Protein AF-A0A800J345-F1 (afdb_monomer_lite)

Structure (mmCIF, N/CA/C/O backbone):
data_AF-A0A800J345-F1
#
_entry.id   AF-A0A800J345-F1
#
loop_
_atom_site.group_PDB
_atom_site.id
_atom_site.type_symbol
_atom_site.label_atom_id
_atom_site.label_alt_id
_atom_site.label_comp_id
_atom_site.label_asym_id
_atom_site.label_entity_id
_atom_site.label_seq_id
_atom_site.pdbx_PDB_ins_code
_atom_site.Cartn_x
_atom_site.Cartn_y
_atom_site.Cartn_z
_atom_site.occupancy
_atom_site.B_iso_or_equiv
_atom_site.auth_seq_id
_atom_site.auth_comp_id
_atom_site.auth_asym_id
_atom_site.auth_atom_id
_atom_site.pdbx_PDB_model_num
ATOM 1 N N . VAL A 1 1 ? -2.076 5.67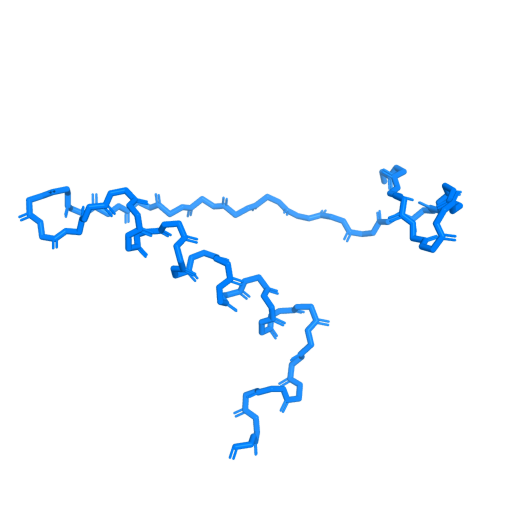6 16.790 1.00 84.88 1 VAL A N 1
ATOM 2 C CA . VAL A 1 1 ? -1.768 7.002 16.195 1.00 84.88 1 VAL A CA 1
ATOM 3 C C . VAL A 1 1 ? -3.075 7.716 15.895 1.00 84.88 1 VAL A C 1
ATOM 5 O O . VAL A 1 1 ? -4.019 7.026 15.526 1.00 84.88 1 VAL A O 1
ATOM 8 N N . PRO A 1 2 ? -3.186 9.032 16.122 1.00 93.94 2 PRO A N 1
ATOM 9 C CA . PRO A 1 2 ? -4.410 9.764 15.808 1.00 93.94 2 PRO A CA 1
ATOM 10 C C . PRO A 1 2 ? -4.634 9.807 14.290 1.00 93.94 2 PRO A C 1
ATOM 12 O O . PRO A 1 2 ? -3.685 10.012 13.536 1.00 93.94 2 PRO A O 1
ATOM 15 N N . VAL A 1 3 ? -5.876 9.606 13.849 1.00 94.31 3 VAL A N 1
ATOM 16 C CA . VAL A 1 3 ? -6.306 9.762 12.450 1.00 94.31 3 VAL A CA 1
ATOM 17 C C . VAL A 1 3 ? -7.572 10.605 12.400 1.00 94.31 3 VAL A C 1
ATOM 19 O O . VAL A 1 3 ? -8.365 10.586 13.339 1.00 94.31 3 VAL A O 1
ATOM 22 N N . VAL A 1 4 ? -7.769 11.336 11.305 1.00 95.94 4 VAL A N 1
ATOM 23 C CA . VAL A 1 4 ? -8.998 12.103 11.089 1.00 95.94 4 VAL A CA 1
ATOM 24 C C . VAL A 1 4 ? -10.003 11.222 10.355 1.00 95.94 4 VAL A C 1
ATOM 26 O O . VAL A 1 4 ? -9.725 10.764 9.247 1.00 95.94 4 VAL A O 1
ATOM 29 N N . LYS A 1 5 ? -11.169 10.987 10.959 1.00 91.19 5 LYS A N 1
ATOM 30 C CA . LYS A 1 5 ? -12.318 10.334 10.317 1.00 91.19 5 LYS A CA 1
ATOM 31 C C . LYS A 1 5 ? -13.541 11.226 10.479 1.00 91.19 5 LYS A C 1
ATOM 33 O O . LYS A 1 5 ? -13.855 11.627 11.590 1.00 91.19 5 LYS A O 1
ATOM 38 N N . ASN A 1 6 ? -14.215 11.547 9.373 1.00 92.94 6 ASN A N 1
ATOM 39 C CA . ASN A 1 6 ? -15.413 12.401 9.357 1.00 92.94 6 ASN A CA 1
ATOM 40 C C . ASN A 1 6 ? -15.240 13.753 10.084 1.00 92.94 6 ASN A C 1
ATOM 42 O O . ASN A 1 6 ? -16.177 14.259 10.689 1.00 92.94 6 ASN A O 1
ATOM 46 N N . GLY A 1 7 ? -14.037 14.335 10.038 1.00 95.00 7 GLY A N 1
ATOM 47 C CA . GLY A 1 7 ? -13.723 15.606 10.704 1.00 95.00 7 GLY A CA 1
ATOM 48 C C . GLY A 1 7 ? -13.322 15.491 12.180 1.00 95.00 7 GLY A C 1
ATOM 49 O O . GLY A 1 7 ? -12.919 16.493 12.764 1.00 95.00 7 GLY A O 1
ATOM 50 N N . GLU A 1 8 ? -13.352 14.295 12.770 1.00 96.25 8 GLU A N 1
ATOM 51 C CA . GLU A 1 8 ? -12.968 14.057 14.165 1.00 96.25 8 GLU A CA 1
ATOM 52 C C . GLU A 1 8 ? -11.632 13.315 14.273 1.00 96.25 8 GLU A C 1
ATOM 54 O O . GLU A 1 8 ? -11.297 12.464 13.446 1.00 96.25 8 GLU A O 1
ATOM 59 N N . VAL A 1 9 ? -10.864 13.619 15.323 1.00 96.12 9 VAL A N 1
ATOM 60 C CA . VAL A 1 9 ? -9.605 12.927 15.626 1.00 96.12 9 VAL A CA 1
ATOM 61 C C . VAL A 1 9 ? -9.901 11.692 16.470 1.00 96.12 9 VAL A C 1
ATOM 63 O O . VAL A 1 9 ? -10.297 11.805 17.628 1.00 96.12 9 VAL A O 1
ATOM 66 N N . VAL A 1 10 ? -9.658 10.507 15.911 1.00 96.62 10 VAL A N 1
ATOM 67 C CA . VAL A 1 10 ? -9.908 9.215 16.566 1.00 96.62 10 VAL A CA 1
ATOM 68 C C . VAL A 1 10 ? -8.633 8.365 16.642 1.00 96.62 10 VAL A C 1
ATOM 70 O O . VAL A 1 10 ? -7.721 8.535 15.824 1.00 96.62 10 VAL A O 1
ATOM 73 N N . PRO A 1 11 ? -8.520 7.420 17.594 1.00 95.62 11 PRO A N 1
ATOM 74 C CA . PRO A 1 11 ? -7.444 6.434 17.580 1.00 95.62 11 PRO A CA 1
ATOM 75 C C . PRO A 1 11 ? -7.503 5.562 16.314 1.00 95.62 11 PRO A C 1
ATOM 77 O O . PRO A 1 11 ? -8.494 4.883 16.057 1.00 95.62 11 PRO A O 1
ATOM 80 N N . GLY A 1 12 ? -6.429 5.563 15.524 1.00 93.25 12 GLY A N 1
ATOM 81 C CA . GLY A 1 12 ? -6.277 4.749 14.319 1.00 93.25 12 GLY A CA 1
ATOM 82 C C . GLY A 1 12 ? -5.240 3.634 14.471 1.00 93.25 12 GLY A C 1
ATOM 83 O O . GLY A 1 12 ? -4.189 3.818 15.104 1.00 93.25 12 GLY A O 1
ATOM 84 N N . LYS A 1 13 ? -5.529 2.489 13.837 1.00 92.56 13 LYS A N 1
ATOM 85 C CA . LYS A 1 13 ? -4.574 1.405 13.572 1.00 92.56 13 LYS A CA 1
ATOM 86 C C . LYS A 1 13 ? -3.956 1.655 12.198 1.00 92.56 13 LYS A C 1
ATOM 88 O O . LYS A 1 13 ? -4.641 1.546 11.191 1.00 92.56 13 LYS A O 1
ATOM 93 N N . VAL A 1 14 ? -2.682 2.028 12.180 1.00 95.06 14 VAL A N 1
ATOM 94 C CA . VAL A 1 14 ? -1.952 2.410 10.965 1.00 95.06 14 VAL A CA 1
ATOM 95 C C . VAL A 1 14 ? -0.742 1.498 10.820 1.00 95.06 14 VAL A C 1
ATOM 97 O O . VAL A 1 14 ? -0.119 1.136 11.819 1.00 95.06 14 VAL A O 1
ATOM 100 N N . MET A 1 15 ? -0.416 1.148 9.581 1.00 95.44 15 MET A N 1
ATOM 101 C CA . MET A 1 15 ? 0.797 0.428 9.211 1.00 95.44 15 MET A CA 1
ATOM 102 C C . MET A 1 15 ? 1.451 1.104 8.008 1.00 95.44 15 MET A C 1
ATOM 104 O O . MET A 1 15 ? 0.760 1.662 7.159 1.00 95.44 15 MET A O 1
ATOM 108 N N . THR A 1 16 ? 2.777 1.046 7.939 1.00 96.00 16 THR A N 1
ATOM 109 C CA . THR A 1 16 ? 3.542 1.536 6.789 1.00 96.00 16 THR A CA 1
ATOM 110 C C . THR A 1 16 ? 3.735 0.403 5.789 1.00 96.00 16 THR A C 1
ATOM 112 O O . THR A 1 16 ? 4.105 -0.705 6.177 1.00 96.00 16 THR A O 1
ATOM 115 N N . LEU A 1 17 ? 3.518 0.693 4.507 1.00 96.19 17 LEU A N 1
ATOM 116 C CA . LEU A 1 17 ? 3.816 -0.199 3.390 1.00 96.19 17 LEU A CA 1
ATOM 117 C C . LEU A 1 17 ? 4.943 0.394 2.547 1.00 96.19 17 LEU A C 1
ATOM 119 O O . LEU A 1 17 ? 4.962 1.598 2.296 1.00 96.19 17 LEU A O 1
ATOM 123 N N . THR A 1 18 ? 5.848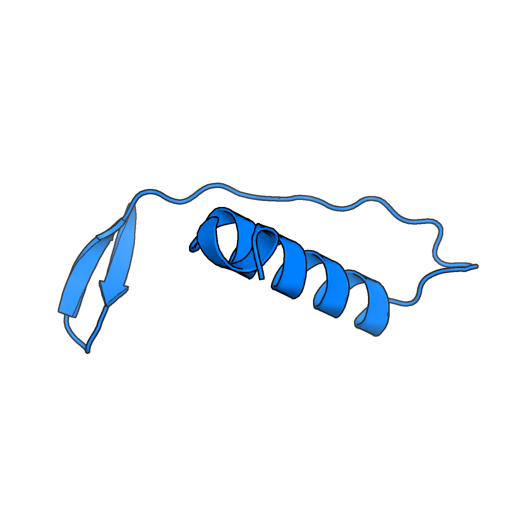 -0.465 2.085 1.00 96.62 18 THR A N 1
ATOM 124 C CA . THR A 1 18 ? 6.960 -0.087 1.209 1.00 96.62 18 THR A CA 1
ATOM 125 C C . THR A 1 18 ? 6.957 -1.000 -0.009 1.00 96.62 18 THR A C 1
ATOM 127 O O . THR A 1 18 ? 6.961 -2.220 0.141 1.00 96.62 18 THR A O 1
ATOM 130 N N . LEU A 1 19 ? 6.982 -0.412 -1.206 1.00 96.56 19 LEU A N 1
ATOM 131 C CA . LEU A 1 19 ? 7.131 -1.130 -2.471 1.00 96.56 19 LEU A CA 1
ATOM 132 C C . LEU A 1 19 ? 8.533 -0.893 -3.031 1.00 96.56 19 LEU A C 1
ATOM 134 O O . LEU A 1 19 ? 8.950 0.249 -3.216 1.00 96.56 19 LEU A O 1
ATOM 138 N N . SER A 1 20 ? 9.246 -1.972 -3.339 1.00 96.44 20 SER A N 1
ATOM 139 C CA . SER A 1 20 ? 10.442 -1.925 -4.179 1.00 96.44 20 SER A CA 1
ATOM 140 C C . SER A 1 20 ? 10.073 -2.411 -5.575 1.00 96.44 20 SER A C 1
ATOM 142 O O . SER A 1 20 ? 9.487 -3.481 -5.717 1.00 96.44 20 SER A O 1
ATOM 144 N N . CYS A 1 21 ? 10.397 -1.623 -6.598 1.00 94.31 21 CYS A N 1
ATOM 145 C CA . CYS A 1 21 ? 10.073 -1.927 -7.990 1.00 94.31 21 CYS A CA 1
ATOM 146 C C . CYS A 1 21 ? 11.269 -1.660 -8.916 1.00 94.31 21 CYS A C 1
ATOM 148 O O . CYS A 1 21 ? 12.148 -0.853 -8.607 1.00 94.31 21 CYS A O 1
ATOM 150 N N . ASP A 1 22 ? 11.308 -2.360 -10.054 1.00 97.25 22 ASP A N 1
ATOM 151 C CA . ASP A 1 22 ? 12.270 -2.082 -11.121 1.00 97.25 22 ASP A CA 1
ATOM 152 C C . ASP A 1 22 ? 11.775 -0.893 -11.951 1.00 97.25 22 ASP A C 1
ATOM 154 O O . ASP A 1 22 ? 10.828 -1.015 -12.732 1.00 97.25 22 ASP A O 1
ATOM 158 N N . HIS A 1 23 ? 12.440 0.253 -11.799 1.00 95.44 23 HIS A N 1
ATOM 159 C CA . HIS A 1 23 ? 11.995 1.511 -12.398 1.00 95.44 23 HIS A CA 1
ATOM 160 C C . HIS A 1 23 ? 12.127 1.557 -13.933 1.00 95.44 23 HIS A C 1
ATOM 162 O O . HIS A 1 23 ? 11.633 2.472 -14.592 1.00 95.44 23 HIS A O 1
ATOM 168 N N . ARG A 1 24 ? 12.802 0.571 -14.535 1.00 96.38 24 ARG A N 1
ATOM 169 C CA . ARG A 1 24 ? 12.863 0.437 -15.999 1.00 96.38 24 ARG A CA 1
ATOM 170 C C . ARG A 1 24 ? 11.551 -0.092 -16.575 1.00 96.38 24 ARG A C 1
ATOM 172 O O . ARG A 1 24 ? 11.318 0.053 -17.769 1.00 96.38 24 ARG A O 1
ATOM 179 N N . VAL A 1 25 ? 10.742 -0.735 -15.734 1.00 96.38 25 VAL A N 1
ATOM 180 C CA . VAL A 1 25 ? 9.490 -1.404 -16.106 1.00 96.38 25 VAL A CA 1
ATOM 181 C C . VAL A 1 25 ? 8.287 -0.722 -15.459 1.00 96.38 25 VAL A C 1
ATOM 183 O O . VAL A 1 25 ? 7.236 -0.635 -16.081 1.00 96.38 25 VAL A O 1
ATOM 186 N N . VAL A 1 26 ? 8.440 -0.231 -14.227 1.00 95.12 26 VAL A N 1
ATOM 187 C CA . VAL A 1 26 ? 7.372 0.403 -13.446 1.00 95.12 26 VAL A CA 1
ATOM 188 C C . VAL A 1 26 ? 7.757 1.844 -13.157 1.00 95.12 26 VAL A C 1
ATOM 190 O O . VAL A 1 26 ? 8.785 2.100 -12.540 1.00 95.12 26 VAL A O 1
ATOM 193 N N . ASP A 1 27 ? 6.936 2.794 -13.586 1.00 96.25 27 ASP A N 1
ATOM 194 C CA . ASP A 1 27 ? 7.122 4.186 -13.195 1.00 96.25 27 ASP A CA 1
ATOM 195 C C . ASP A 1 27 ? 6.508 4.485 -11.817 1.00 96.25 27 ASP A C 1
ATOM 197 O O . ASP A 1 27 ? 5.771 3.688 -11.227 1.00 96.25 27 ASP A O 1
ATOM 201 N N . GLY A 1 28 ? 6.826 5.664 -11.280 1.00 95.12 28 GLY A N 1
ATOM 202 C CA . GLY A 1 28 ? 6.334 6.080 -9.969 1.00 95.12 28 GLY A CA 1
ATOM 203 C C . GLY A 1 28 ? 4.811 6.231 -9.893 1.00 95.12 28 GLY A C 1
ATOM 204 O O . GLY A 1 28 ? 4.247 6.009 -8.825 1.00 95.12 28 GLY A O 1
ATOM 205 N N . ALA A 1 29 ? 4.142 6.572 -11.000 1.00 97.06 29 ALA A N 1
ATOM 206 C CA . ALA A 1 29 ? 2.688 6.721 -11.029 1.00 97.06 29 ALA A CA 1
ATOM 207 C C . ALA A 1 29 ? 2.004 5.356 -10.881 1.00 97.06 29 ALA A C 1
ATOM 209 O O . ALA A 1 29 ? 1.186 5.173 -9.983 1.00 97.06 29 ALA A O 1
ATOM 210 N N . THR A 1 30 ? 2.436 4.378 -11.676 1.00 97.19 30 THR A N 1
ATOM 211 C CA . THR A 1 30 ? 1.963 2.989 -11.629 1.00 97.19 30 THR A CA 1
ATOM 212 C C . THR A 1 30 ? 2.240 2.360 -10.262 1.00 97.19 30 THR A C 1
ATOM 214 O O . THR A 1 30 ? 1.379 1.7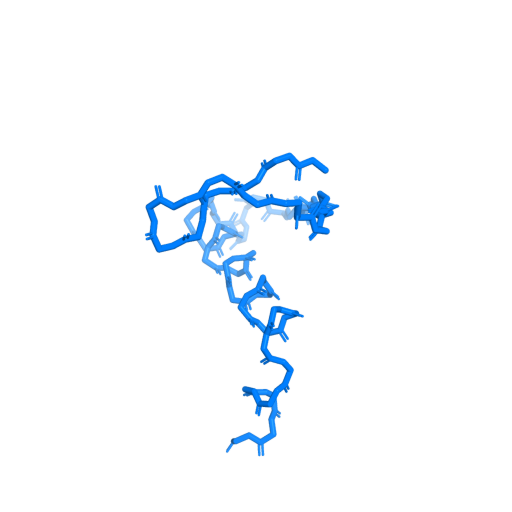01 -9.682 1.00 97.19 30 THR A O 1
ATOM 217 N N . GLY A 1 31 ? 3.433 2.587 -9.697 1.00 97.19 31 GLY A N 1
ATOM 218 C CA . GLY A 1 31 ? 3.778 2.095 -8.360 1.00 97.19 31 GLY A CA 1
ATOM 219 C C . GLY A 1 31 ? 2.919 2.705 -7.243 1.00 97.19 31 GLY A C 1
ATOM 220 O O . GLY A 1 31 ? 2.548 2.006 -6.297 1.00 97.19 31 GLY A O 1
ATOM 221 N N . ALA A 1 32 ? 2.581 3.993 -7.349 1.00 97.00 32 ALA A N 1
ATOM 222 C CA . ALA A 1 32 ? 1.703 4.673 -6.399 1.00 97.00 32 ALA A CA 1
ATOM 223 C C . ALA A 1 32 ? 0.242 4.211 -6.518 1.00 97.00 32 ALA A C 1
ATOM 225 O O . ALA A 1 32 ? -0.420 4.022 -5.494 1.00 97.00 32 ALA A O 1
ATOM 226 N N . GLU A 1 33 ? -0.244 3.998 -7.742 1.00 97.69 33 GLU A N 1
ATOM 227 C CA . GLU A 1 33 ? -1.577 3.449 -8.007 1.00 97.69 33 GLU A CA 1
ATOM 228 C C . GLU A 1 33 ? -1.705 2.047 -7.405 1.00 97.69 33 GLU A C 1
ATOM 230 O O . GLU A 1 33 ? -2.575 1.816 -6.570 1.00 97.69 33 GLU A O 1
ATOM 235 N N . PHE A 1 34 ? -0.731 1.169 -7.663 1.00 97.31 34 PHE A N 1
ATOM 236 C CA . PHE A 1 34 ? -0.691 -0.167 -7.069 1.00 97.31 34 PHE A CA 1
ATOM 237 C C . PHE A 1 34 ? -0.732 -0.144 -5.532 1.00 97.31 34 PHE A C 1
ATOM 239 O O . PHE A 1 34 ? -1.487 -0.890 -4.910 1.00 97.31 34 PHE A O 1
ATOM 246 N N . LEU A 1 35 ? 0.069 0.712 -4.885 1.00 97.81 35 LEU A N 1
ATOM 247 C CA . LEU A 1 35 ? 0.046 0.839 -3.423 1.00 97.81 35 LEU A CA 1
ATOM 248 C C . LEU A 1 35 ? -1.297 1.368 -2.902 1.00 97.81 35 LEU A C 1
ATOM 250 O O . LEU A 1 35 ? -1.717 0.984 -1.808 1.00 97.81 35 LEU A O 1
ATOM 254 N N . THR A 1 36 ? -1.963 2.233 -3.667 1.00 97.06 36 THR A N 1
ATOM 255 C CA . THR A 1 36 ? -3.300 2.745 -3.343 1.0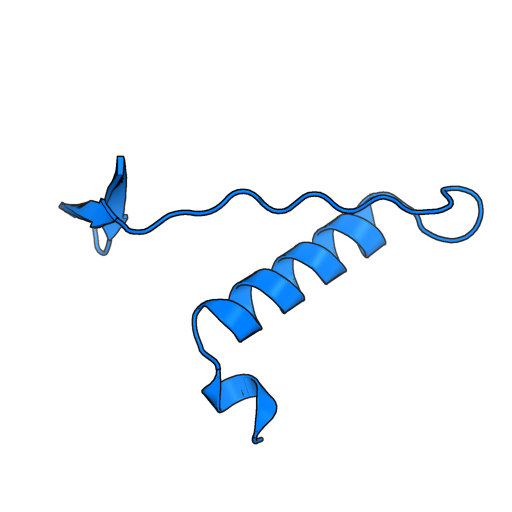0 97.06 36 THR A CA 1
ATOM 256 C C . THR A 1 36 ? -4.340 1.633 -3.419 1.00 97.06 36 THR A C 1
ATOM 258 O O . THR A 1 36 ? -5.133 1.489 -2.489 1.00 97.06 36 THR A O 1
ATOM 261 N N . ASP A 1 37 ? -4.286 0.797 -4.453 1.00 96.81 37 ASP A N 1
ATOM 262 C CA . ASP A 1 37 ? -5.173 -0.359 -4.595 1.00 96.81 37 ASP A CA 1
ATOM 263 C C . ASP A 1 37 ? -4.964 -1.352 -3.453 1.00 96.81 37 ASP A C 1
ATOM 265 O O . ASP A 1 37 ? -5.913 -1.727 -2.763 1.00 96.81 37 ASP A O 1
ATOM 269 N N . VAL A 1 38 ? -3.708 -1.714 -3.171 1.00 97.06 38 VAL A N 1
ATOM 270 C CA . VAL A 1 38 ? -3.367 -2.606 -2.053 1.00 97.06 38 VAL A CA 1
ATOM 271 C C . VAL A 1 38 ? -3.863 -2.038 -0.724 1.00 97.06 38 VAL A C 1
ATOM 273 O O . VAL A 1 38 ? -4.414 -2.782 0.088 1.00 97.06 38 VAL A O 1
ATOM 276 N N . LYS A 1 39 ? -3.709 -0.729 -0.491 1.00 96.44 39 LYS A N 1
ATOM 277 C CA . LYS A 1 39 ? -4.254 -0.067 0.700 1.00 96.44 39 LYS A CA 1
ATOM 278 C C . LYS A 1 39 ? -5.771 -0.256 0.783 1.00 96.44 39 LYS A C 1
ATOM 280 O O . LYS A 1 39 ? -6.248 -0.686 1.830 1.00 96.44 39 LYS A O 1
ATOM 285 N N . SER A 1 40 ? -6.508 0.040 -0.287 1.00 96.25 40 SER A N 1
ATOM 286 C CA . 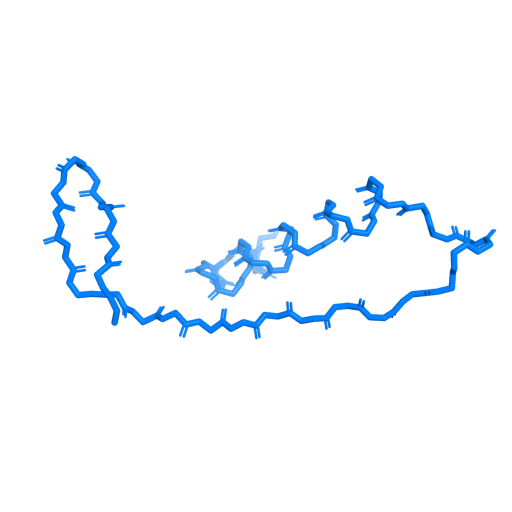SER A 1 40 ? -7.972 -0.075 -0.314 1.00 96.25 40 SER A CA 1
ATOM 287 C C . SER A 1 40 ? -8.433 -1.501 -0.022 1.00 96.25 40 SER A C 1
ATOM 289 O O . SER A 1 40 ? -9.320 -1.705 0.801 1.00 96.25 40 SER A O 1
ATOM 291 N N . LEU A 1 41 ? -7.774 -2.500 -0.614 1.00 96.81 41 LEU A N 1
ATOM 292 C CA . LEU A 1 41 ? -8.090 -3.907 -0.373 1.00 96.81 41 LEU A CA 1
ATOM 293 C C . LEU A 1 41 ? -7.793 -4.351 1.071 1.00 96.81 41 LEU A C 1
ATOM 295 O O . LEU A 1 41 ? -8.491 -5.206 1.611 1.00 96.81 41 LEU A O 1
ATOM 299 N N . LEU A 1 42 ? -6.760 -3.799 1.714 1.00 95.94 42 LEU A N 1
ATOM 300 C CA . LEU A 1 42 ? -6.442 -4.096 3.116 1.00 95.94 42 LEU A CA 1
ATOM 301 C C . LEU A 1 42 ? -7.370 -3.370 4.100 1.00 95.94 42 LEU A C 1
ATOM 303 O O . LEU A 1 42 ? -7.654 -3.905 5.174 1.00 95.94 42 LEU A O 1
ATOM 307 N N . GLU A 1 43 ? -7.822 -2.160 3.763 1.00 95.12 43 GLU A N 1
ATOM 308 C CA . GLU A 1 43 ? -8.790 -1.399 4.562 1.00 95.12 43 GLU A CA 1
ATOM 309 C C . GLU A 1 43 ? -10.218 -1.955 4.415 1.00 95.12 43 GLU A C 1
ATOM 311 O O . GLU A 1 43 ? -10.970 -1.942 5.392 1.00 95.12 43 GLU A O 1
ATOM 316 N N . GLU A 1 44 ? -10.562 -2.512 3.247 1.00 95.69 44 GLU A N 1
ATOM 317 C CA . GLU A 1 44 ? -11.857 -3.133 2.949 1.00 95.69 44 GLU A CA 1
ATOM 318 C C . GLU A 1 44 ? -11.705 -4.475 2.185 1.00 95.69 44 GLU A C 1
ATOM 320 O O . GLU A 1 44 ? -11.851 -4.538 0.962 1.00 95.69 44 GLU A O 1
ATOM 325 N N . PRO A 1 45 ? -11.459 -5.597 2.894 1.00 95.12 45 PRO A N 1
ATOM 326 C CA . PRO A 1 45 ? -11.201 -6.901 2.266 1.00 95.12 45 PRO A CA 1
ATOM 327 C C . PRO A 1 45 ? -12.345 -7.474 1.419 1.00 95.12 45 PRO A C 1
ATOM 329 O O . PRO A 1 45 ? -12.104 -8.337 0.576 1.00 95.12 45 PRO A O 1
ATOM 332 N N . SER A 1 46 ? -13.586 -7.014 1.610 1.00 95.81 46 SER A N 1
ATOM 333 C CA . SER A 1 46 ? -14.732 -7.412 0.779 1.00 95.81 46 SER A CA 1
ATOM 334 C C . SER A 1 46 ? -14.555 -7.043 -0.692 1.00 95.81 46 SER A C 1
ATOM 336 O O . SER A 1 46 ? -15.100 -7.739 -1.544 1.00 95.81 46 SER A O 1
ATOM 338 N N . LEU A 1 47 ? -13.754 -6.017 -1.000 1.00 94.62 47 LEU A N 1
ATOM 339 C CA . LEU A 1 47 ? -13.425 -5.631 -2.374 1.00 94.62 47 LEU A CA 1
ATOM 340 C C . LEU A 1 47 ? -12.682 -6.736 -3.146 1.00 94.62 47 LEU A C 1
ATOM 342 O O . LEU A 1 47 ? -12.717 -6.733 -4.369 1.00 94.62 47 LEU A O 1
ATOM 346 N N . MET A 1 48 ? -12.042 -7.695 -2.462 1.00 93.44 48 MET A N 1
ATOM 347 C CA . MET A 1 48 ? -11.390 -8.844 -3.111 1.00 93.44 48 MET A CA 1
A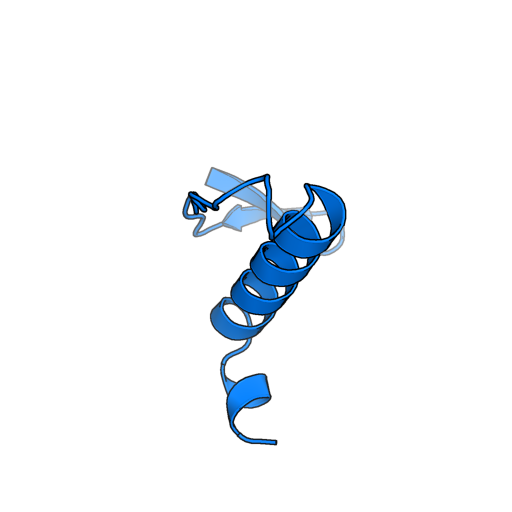TOM 348 C C . MET A 1 48 ? -12.370 -9.952 -3.542 1.00 93.44 48 MET A C 1
ATOM 350 O O . MET A 1 48 ? -11.955 -10.890 -4.218 1.00 93.44 48 MET A O 1
ATOM 354 N N . LEU A 1 49 ? -13.628 -9.909 -3.087 1.00 92.06 49 LEU A N 1
ATOM 355 C CA . LEU A 1 49 ? -14.627 -10.970 -3.294 1.00 92.06 49 LEU A CA 1
ATOM 356 C C . LEU A 1 49 ? -15.676 -10.634 -4.366 1.00 92.06 49 LEU A C 1
ATOM 358 O O . LEU A 1 49 ? -16.559 -11.457 -4.617 1.00 92.06 49 LEU A O 1
ATOM 362 N N . LEU A 1 50 ? -15.610 -9.431 -4.936 1.00 73.56 50 LEU A N 1
ATOM 363 C CA . LEU A 1 50 ? -16.477 -8.948 -6.014 1.00 73.56 50 LEU A CA 1
ATOM 364 C C . LEU A 1 50 ? -15.885 -9.304 -7.382 1.00 73.56 50 LEU A C 1
ATOM 366 O O . LEU A 1 50 ? -16.695 -9.572 -8.296 1.00 73.56 50 LEU A O 1
#

Radius of gyration: 14.2 Å; chains: 1; bounding box: 29×27×34 Å

pLDDT: mean 95.0, std 3.71, range [73.56, 97.81]

Sequence (50 aa):
VPVVKNGEVVPGKVMTLTLSCDHRVVDGATGAEFLTDVKSLLEEPSLMLL

Foldseek 3Di:
DWDDDPNDTDDDDDDDDDDDDDCVVDPPVNVVVVVVVVVVCVVPVVVVVD

Secondary structure (DSSP, 8-state):
-EEEETTEEEE-----------TTT--HHHHHHHHHHHHHHHH-GGGG--